Protein AF-A0A2D5TRL8-F1 (afdb_monomer)

Foldseek 3Di:
DQPDDDDDDDDQPAAAQWDQDPRPRDTDGADPPAQHRCRRPNPDHHPCVVVVHDRPDPPPD

Solvent-accessible surface area (backbone atoms only — not comparable to full-atom values): 4166 Å² total; per-residue (Å²): 130,90,85,80,83,82,91,76,87,78,69,85,87,59,76,50,50,68,44,68,38,89,87,80,64,48,77,43,59,40,46,96,92,44,76,18,33,43,53,55,75,42,96,56,70,47,67,39,55,76,71,75,42,73,58,72,65,80,80,81,126

Radius of gyration: 12.1 Å; Cα contacts (8 Å, |Δi|>4): 73; chains: 1; bounding box: 38×19×24 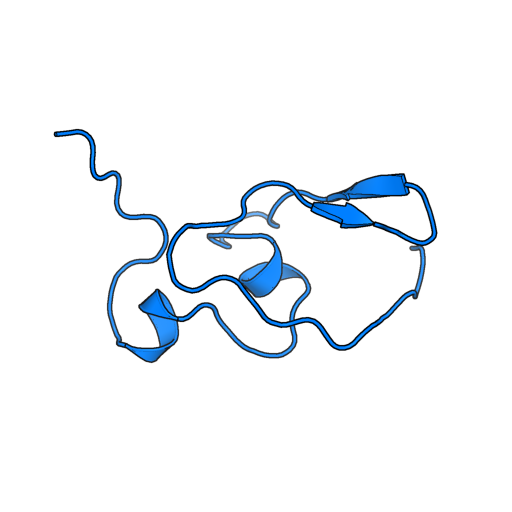Å

Sequence (61 aa):
ECGFSKVETMPTNACQWYYECESCKALLKPLKGDCCVYCSYGTVKCPPIQKGTTCCSKNEL

pLDDT: mean 84.84, std 13.09, range [37.59, 95.44]

Secondary structure (DSSP, 8-state):
-----------SSS----EE-TTT--EE-PPTT-SSHHHHH-SS--HHHHTTSPTT-----

Structure (mmCIF, N/CA/C/O backbone):
data_AF-A0A2D5TRL8-F1
#
_entry.id   AF-A0A2D5TRL8-F1
#
loop_
_atom_site.group_PDB
_atom_site.id
_atom_site.type_symbol
_atom_site.label_atom_id
_atom_site.label_alt_id
_atom_site.label_comp_id
_atom_site.label_asym_id
_atom_site.label_entity_id
_atom_site.label_seq_id
_atom_site.pdbx_PDB_ins_code
_atom_site.Cartn_x
_atom_site.Cartn_y
_atom_site.Cartn_z
_atom_site.occupancy
_atom_site.B_iso_or_equiv
_atom_site.auth_seq_id
_atom_site.auth_comp_id
_atom_site.auth_asym_id
_atom_site.auth_atom_id
_atom_site.pdbx_PDB_model_num
ATOM 1 N N . GLU A 1 1 ? -14.048 -5.689 8.259 1.00 68.88 1 GLU A N 1
ATOM 2 C CA . GLU A 1 1 ? -13.077 -4.876 7.488 1.00 68.88 1 GLU A CA 1
ATOM 3 C C . GLU A 1 1 ? -13.802 -3.665 6.905 1.00 68.88 1 GLU A C 1
ATOM 5 O O . GLU A 1 1 ? -15.005 -3.760 6.714 1.00 68.88 1 GLU A O 1
ATOM 10 N N . CYS A 1 2 ? -13.129 -2.529 6.682 1.00 89.75 2 CYS A N 1
ATOM 11 C CA . CYS A 1 2 ? -13.787 -1.259 6.315 1.00 89.75 2 CYS A CA 1
ATOM 12 C C . CYS A 1 2 ? -14.553 -1.306 4.977 1.00 89.75 2 CYS A C 1
ATOM 14 O O . CYS A 1 2 ? -15.532 -0.586 4.820 1.00 89.75 2 CYS A O 1
ATOM 16 N N . GLY A 1 3 ? -14.088 -2.097 4.001 1.00 90.06 3 GLY A N 1
ATOM 17 C CA . GLY A 1 3 ? -14.689 -2.187 2.661 1.00 90.06 3 GLY A CA 1
ATOM 18 C C . GLY A 1 3 ? -14.515 -0.944 1.773 1.00 90.06 3 GLY A C 1
ATOM 19 O O . GLY A 1 3 ? -14.974 -0.943 0.637 1.00 90.06 3 GLY A O 1
ATOM 20 N N . PHE A 1 4 ? -13.855 0.109 2.263 1.00 92.88 4 PHE A N 1
ATOM 21 C CA . PHE A 1 4 ? -13.593 1.326 1.499 1.00 92.88 4 PHE A CA 1
ATOM 22 C C . PHE A 1 4 ? -12.533 1.091 0.416 1.00 92.88 4 PHE A C 1
ATOM 24 O O . PHE A 1 4 ? -11.465 0.545 0.690 1.00 92.88 4 PHE A O 1
ATOM 31 N N . SER A 1 5 ? -12.808 1.573 -0.794 1.00 92.38 5 SER A N 1
ATOM 32 C CA . SER A 1 5 ? -11.878 1.571 -1.922 1.00 92.38 5 SER A CA 1
ATOM 33 C C . SER A 1 5 ? -11.906 2.922 -2.618 1.00 92.38 5 SER A C 1
ATOM 35 O O . SER A 1 5 ? -12.980 3.498 -2.801 1.00 92.38 5 SER A O 1
ATOM 37 N N . LYS A 1 6 ? -10.750 3.392 -3.078 1.00 92.75 6 LYS A N 1
ATOM 38 C CA . LYS A 1 6 ? -10.646 4.572 -3.936 1.00 92.75 6 LYS A CA 1
ATOM 39 C C . LYS A 1 6 ? -9.547 4.390 -4.973 1.00 92.75 6 LYS A C 1
ATOM 41 O O . LYS A 1 6 ? -8.653 3.562 -4.804 1.00 92.75 6 LYS A O 1
ATOM 46 N N . VAL A 1 7 ? -9.619 5.188 -6.031 1.00 93.69 7 VAL A N 1
ATOM 47 C CA . VAL A 1 7 ? -8.516 5.339 -6.981 1.00 93.69 7 VAL A CA 1
ATOM 48 C C . VAL A 1 7 ? -7.546 6.365 -6.410 1.00 93.69 7 VAL A C 1
ATOM 50 O O . VAL A 1 7 ? -7.955 7.449 -6.001 1.00 93.69 7 VAL A O 1
ATOM 53 N N . GLU A 1 8 ? -6.266 6.021 -6.378 1.00 88.94 8 GLU A N 1
ATOM 54 C CA . GLU A 1 8 ? -5.209 6.894 -5.881 1.00 88.94 8 GLU A CA 1
ATOM 55 C C . GLU A 1 8 ? -3.954 6.725 -6.734 1.00 88.94 8 GLU A C 1
ATOM 57 O O . GLU A 1 8 ? -3.648 5.630 -7.217 1.00 88.94 8 GLU A O 1
ATOM 62 N N . THR A 1 9 ? -3.226 7.822 -6.925 1.00 87.75 9 THR A N 1
ATOM 63 C CA . THR A 1 9 ? -1.944 7.795 -7.622 1.00 87.75 9 THR A CA 1
ATOM 64 C C . THR A 1 9 ? -0.877 7.280 -6.670 1.00 87.75 9 THR A C 1
ATOM 66 O O . THR A 1 9 ? -0.446 7.986 -5.762 1.00 87.75 9 THR A O 1
ATOM 69 N N . MET A 1 10 ? -0.437 6.044 -6.893 1.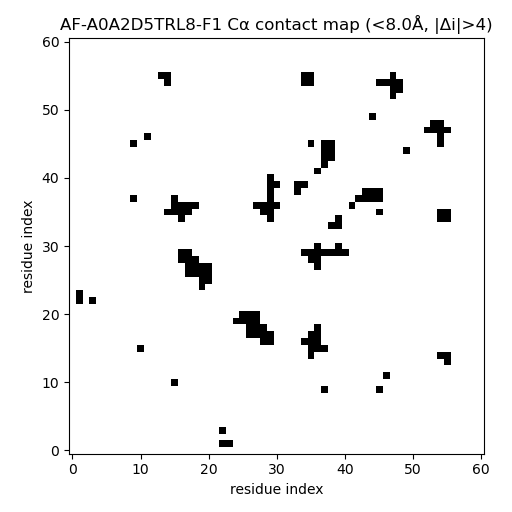00 85.50 10 MET A N 1
ATOM 70 C CA . MET A 1 10 ? 0.643 5.445 -6.119 1.00 85.50 10 MET A CA 1
ATOM 71 C C . MET A 1 10 ? 1.951 6.236 -6.319 1.00 85.50 10 MET A C 1
ATOM 73 O O . MET A 1 10 ? 2.391 6.395 -7.464 1.00 85.50 10 MET A O 1
ATOM 77 N N . PRO A 1 11 ? 2.607 6.702 -5.241 1.00 83.25 11 PRO A N 1
ATOM 78 C CA . PRO A 1 11 ? 3.875 7.408 -5.349 1.00 83.25 11 PRO A CA 1
ATOM 79 C C . PRO A 1 11 ? 4.954 6.495 -5.942 1.00 83.25 11 PRO A C 1
ATOM 81 O O . PRO A 1 11 ? 5.107 5.336 -5.557 1.00 83.25 11 PRO A O 1
ATOM 84 N N . THR A 1 12 ? 5.720 7.025 -6.895 1.00 80.00 12 THR A N 1
ATOM 85 C CA . THR A 1 12 ? 6.783 6.282 -7.594 1.00 80.00 12 THR A CA 1
ATOM 86 C C . THR A 1 12 ? 8.177 6.549 -7.036 1.00 80.00 12 THR A C 1
ATOM 88 O O . THR A 1 12 ? 9.135 5.907 -7.460 1.00 80.00 12 THR A O 1
ATOM 91 N N . ASN A 1 13 ? 8.306 7.516 -6.127 1.00 76.56 13 ASN A N 1
ATOM 92 C CA . ASN A 1 13 ? 9.571 7.984 -5.561 1.00 76.56 13 ASN A CA 1
ATOM 93 C C . ASN A 1 13 ? 9.931 7.324 -4.221 1.00 76.56 13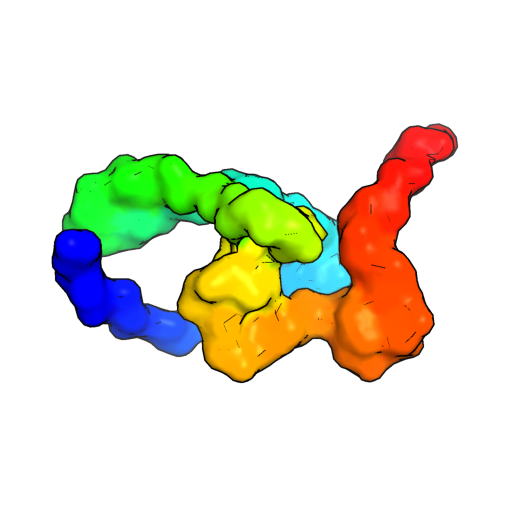 ASN A C 1
ATOM 95 O O . ASN A 1 13 ? 11.072 7.450 -3.787 1.00 76.56 13 ASN A O 1
ATOM 99 N N . ALA A 1 14 ? 8.995 6.637 -3.562 1.00 77.69 14 ALA A N 1
ATOM 100 C CA . ALA A 1 14 ? 9.235 5.993 -2.277 1.00 77.69 14 ALA A CA 1
ATOM 101 C C . ALA A 1 14 ? 8.285 4.815 -2.032 1.00 77.69 14 ALA A C 1
ATOM 103 O O . ALA A 1 14 ? 7.176 4.752 -2.563 1.00 77.69 14 ALA A O 1
ATOM 104 N N . CYS A 1 15 ? 8.717 3.891 -1.176 1.00 84.00 15 CYS A N 1
ATOM 105 C CA . CYS A 1 15 ? 7.857 2.837 -0.661 1.00 84.00 15 CYS A CA 1
ATOM 106 C C . CYS A 1 15 ? 6.935 3.360 0.439 1.00 84.00 15 CYS A C 1
ATOM 108 O O . CYS A 1 15 ? 7.400 3.817 1.482 1.00 84.00 15 CYS A O 1
ATOM 110 N N . GLN A 1 16 ? 5.626 3.199 0.254 1.00 87.38 16 GLN A N 1
ATOM 111 C CA . GLN A 1 16 ? 4.649 3.533 1.283 1.00 87.38 16 GLN A CA 1
ATOM 112 C C . GLN A 1 16 ? 4.382 2.327 2.188 1.00 87.38 16 GLN A C 1
ATOM 114 O O . GLN A 1 16 ? 3.634 1.411 1.842 1.00 87.38 16 GLN A O 1
ATOM 119 N N . TRP A 1 17 ? 5.035 2.308 3.349 1.00 90.06 17 TRP A N 1
ATOM 120 C CA . TRP A 1 17 ? 4.841 1.249 4.344 1.00 90.06 17 TRP A CA 1
ATOM 121 C C . TRP A 1 17 ? 3.594 1.468 5.201 1.00 90.06 17 TRP A C 1
ATOM 123 O O . TRP A 1 17 ? 2.963 0.513 5.637 1.00 90.06 17 TRP A O 1
ATOM 133 N N . TYR A 1 18 ? 3.222 2.724 5.425 1.00 92.38 18 TYR A N 1
ATOM 134 C CA . TYR A 1 18 ? 2.067 3.082 6.233 1.00 92.38 18 TYR A CA 1
ATOM 135 C C . TYR A 1 18 ? 1.061 3.859 5.402 1.00 92.38 18 TYR A C 1
ATOM 137 O O . TYR A 1 18 ? 1.427 4.720 4.598 1.00 92.38 18 TYR A O 1
ATOM 145 N N . TYR A 1 19 ? -0.210 3.558 5.620 1.00 92.69 19 TYR A N 1
ATOM 146 C CA . TYR A 1 19 ? -1.310 4.255 4.979 1.00 92.69 19 TYR A CA 1
ATOM 147 C C . TYR A 1 19 ? -2.443 4.438 5.969 1.00 92.69 19 TYR A C 1
ATOM 149 O O . TYR A 1 19 ? -2.937 3.462 6.526 1.00 92.69 19 TYR A O 1
ATOM 157 N N . GLU A 1 20 ? -2.858 5.678 6.191 1.00 94.56 20 GLU A N 1
ATOM 158 C CA . GLU A 1 20 ? -4.062 5.943 6.965 1.00 94.56 20 GLU A CA 1
ATOM 159 C C . GLU A 1 20 ? -5.276 5.832 6.045 1.00 94.56 20 GLU A C 1
ATOM 161 O O . GLU A 1 20 ? -5.409 6.574 5.073 1.00 94.56 20 GLU A O 1
ATOM 166 N N . CYS A 1 21 ? -6.178 4.901 6.347 1.00 93.75 21 CYS A N 1
ATOM 167 C CA . CYS A 1 21 ? -7.433 4.797 5.622 1.00 93.75 21 CYS A CA 1
ATOM 168 C C . CYS A 1 21 ? -8.253 6.076 5.814 1.00 93.75 21 CYS A C 1
ATOM 170 O O . CYS A 1 21 ? -8.639 6.411 6.930 1.00 93.75 21 CYS A O 1
ATOM 172 N N . GLU A 1 22 ? -8.597 6.760 4.726 1.00 93.19 22 GLU A N 1
ATOM 173 C CA . GLU A 1 22 ? -9.342 8.019 4.818 1.00 93.19 22 GLU A CA 1
ATOM 174 C C . GLU A 1 22 ? -10.746 7.859 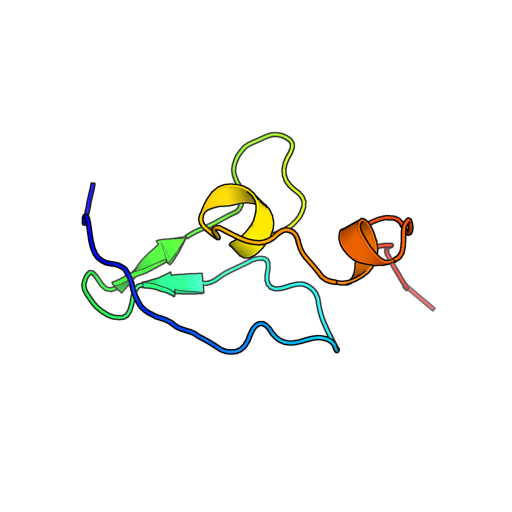5.415 1.00 93.19 22 GLU A C 1
ATOM 176 O O . GLU A 1 22 ? -11.227 8.797 6.053 1.00 93.19 22 GLU A O 1
ATOM 181 N N . SER A 1 23 ? -11.360 6.678 5.257 1.00 94.75 23 SER A N 1
ATOM 182 C CA . SER A 1 23 ? -12.713 6.370 5.734 1.00 94.75 23 SER A CA 1
ATOM 183 C C . SER A 1 23 ? -12.758 5.993 7.218 1.00 94.75 23 SER A C 1
ATOM 185 O O . SER A 1 23 ? -13.497 6.614 7.976 1.00 94.75 23 SER A O 1
ATOM 187 N N . CYS A 1 24 ? -11.965 5.009 7.657 1.00 95.06 24 CYS A N 1
ATOM 188 C CA . CYS A 1 24 ? -12.005 4.517 9.043 1.00 95.06 24 CYS A CA 1
ATOM 189 C C . CYS A 1 24 ? -10.823 4.959 9.912 1.00 95.06 24 CYS A C 1
ATOM 191 O O . CYS A 1 24 ? -1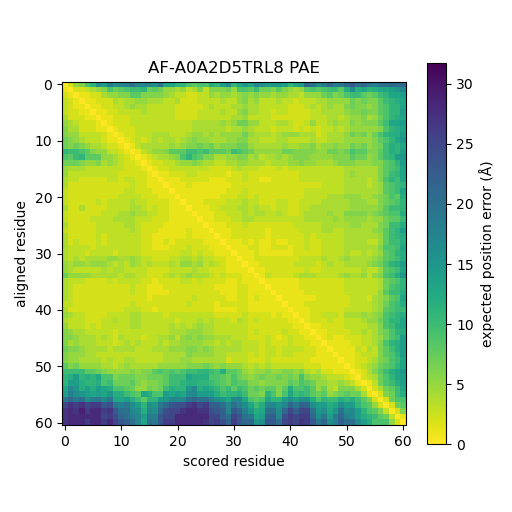0.749 4.564 11.073 1.00 95.06 24 CYS A O 1
ATOM 193 N N . LYS A 1 25 ? -9.883 5.735 9.360 1.00 94.81 25 LYS A N 1
ATOM 194 C CA . LYS A 1 25 ? -8.668 6.219 10.039 1.00 94.81 25 LYS A CA 1
ATOM 195 C C . LYS A 1 25 ? -7.750 5.117 10.574 1.00 94.81 25 LYS A C 1
ATOM 197 O O . LYS A 1 25 ? -6.857 5.373 11.373 1.00 94.81 25 LYS A O 1
ATOM 202 N N . ALA A 1 26 ? -7.934 3.877 10.119 1.00 94.69 26 ALA A N 1
ATOM 203 C CA . ALA A 1 26 ? -7.045 2.783 10.471 1.00 94.69 2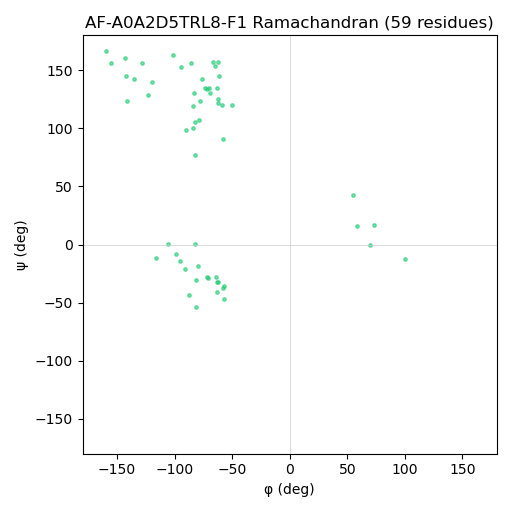6 ALA A CA 1
ATOM 204 C C . ALA A 1 26 ? -5.680 2.965 9.798 1.00 94.69 26 ALA A C 1
ATOM 206 O O . ALA A 1 26 ? -5.605 3.222 8.594 1.00 94.69 26 ALA A O 1
ATOM 207 N N . LEU A 1 27 ? -4.608 2.766 10.564 1.00 95.44 27 LEU A N 1
ATOM 208 C CA . LEU A 1 27 ? -3.249 2.759 10.038 1.00 95.44 27 LEU A CA 1
ATOM 209 C C . LEU A 1 27 ? -2.917 1.373 9.472 1.00 95.44 27 LEU A C 1
ATOM 211 O O . LEU A 1 27 ? -2.596 0.437 10.209 1.00 95.44 27 LEU A O 1
ATOM 215 N N . LEU A 1 28 ? -3.006 1.246 8.153 1.00 94.31 28 LEU A N 1
ATOM 216 C CA . LEU A 1 28 ? -2.701 0.029 7.415 1.00 94.31 28 LEU A CA 1
ATOM 217 C C . LEU A 1 28 ? -1.187 -0.175 7.310 1.00 94.31 28 LEU A C 1
ATOM 219 O O . LEU A 1 28 ? -0.419 0.774 7.127 1.00 94.31 28 LEU A O 1
ATOM 223 N N . LYS A 1 29 ? -0.778 -1.441 7.404 1.00 94.50 29 LYS A N 1
ATOM 224 C CA . LYS A 1 29 ? 0.598 -1.922 7.219 1.00 94.50 29 LYS A CA 1
ATOM 225 C C . LYS A 1 29 ? 0.582 -3.069 6.211 1.00 94.50 29 LYS A C 1
ATOM 227 O O . LYS A 1 29 ? -0.455 -3.719 6.095 1.00 94.50 29 LYS A O 1
ATOM 232 N N . PRO A 1 30 ? 1.688 -3.361 5.514 1.00 93.88 30 PRO A N 1
ATOM 233 C CA . PRO A 1 30 ? 1.716 -4.444 4.546 1.00 93.88 30 PRO A CA 1
ATOM 234 C C . PRO A 1 30 ? 1.435 -5.777 5.240 1.00 93.88 30 PRO A C 1
ATOM 236 O O . PRO A 1 30 ? 1.836 -6.001 6.388 1.00 93.88 30 PRO A O 1
ATOM 239 N N . LEU A 1 31 ? 0.750 -6.663 4.530 1.00 92.81 31 LEU A N 1
ATOM 240 C CA . LEU A 1 31 ? 0.559 -8.042 4.945 1.00 92.81 31 LEU A CA 1
ATOM 241 C C . LEU A 1 31 ? 1.902 -8.779 4.935 1.00 92.81 31 LEU A C 1
ATOM 243 O O . LEU A 1 31 ? 2.859 -8.403 4.254 1.00 92.81 31 LEU A O 1
ATOM 247 N N . LYS A 1 32 ? 1.983 -9.858 5.716 1.00 91.62 32 LYS A N 1
ATOM 248 C CA . LYS A 1 32 ? 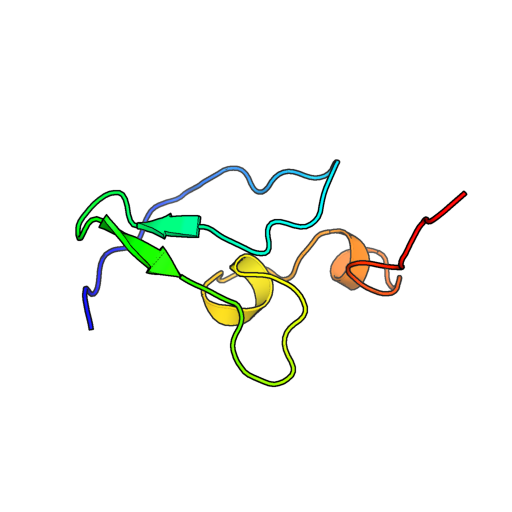3.202 -10.661 5.816 1.00 91.62 32 LYS A CA 1
ATOM 249 C C . LYS A 1 32 ? 3.588 -11.199 4.431 1.00 91.62 32 LYS A C 1
ATOM 251 O O . LYS A 1 32 ? 2.838 -11.969 3.845 1.00 91.62 32 LYS A O 1
ATOM 256 N N . GLY A 1 33 ? 4.782 -10.833 3.964 1.00 88.12 33 GLY A N 1
ATOM 257 C CA . GLY A 1 33 ? 5.318 -11.237 2.659 1.00 88.12 33 GLY A CA 1
ATOM 258 C C . GLY A 1 33 ? 5.197 -10.171 1.565 1.00 88.12 33 GLY A C 1
ATOM 259 O O . GLY A 1 33 ? 5.869 -10.295 0.544 1.00 88.12 33 GLY A O 1
ATOM 260 N N . ASP A 1 34 ? 4.426 -9.105 1.788 1.00 89.81 34 ASP A N 1
ATOM 261 C CA . ASP A 1 34 ? 4.350 -7.963 0.878 1.00 89.81 34 ASP A CA 1
ATOM 262 C C . ASP A 1 34 ? 5.310 -6.841 1.282 1.00 89.81 34 ASP A C 1
ATOM 264 O O . ASP A 1 34 ? 5.648 -6.652 2.450 1.00 89.81 34 ASP A O 1
ATOM 268 N N . CYS A 1 35 ? 5.728 -6.052 0.293 1.00 88.19 35 CYS A N 1
ATOM 269 C CA . CYS A 1 35 ? 6.722 -5.002 0.496 1.00 88.19 35 CYS A CA 1
ATOM 270 C C . CYS A 1 35 ? 6.146 -3.622 0.863 1.00 88.19 35 CYS A C 1
ATOM 272 O O . CYS A 1 35 ? 6.876 -2.773 1.362 1.00 88.19 35 CYS A O 1
ATOM 274 N N . CYS A 1 36 ? 4.874 -3.343 0.566 1.00 90.75 36 CYS A N 1
ATOM 275 C CA . CYS A 1 36 ? 4.242 -2.046 0.825 1.00 90.75 36 CYS A CA 1
ATOM 276 C C . CYS A 1 36 ? 2.713 -2.178 0.860 1.00 90.75 36 CYS A C 1
ATOM 278 O O . CYS A 1 36 ? 2.164 -3.181 0.398 1.00 90.75 36 CYS A O 1
ATOM 280 N N . VAL A 1 37 ? 2.015 -1.149 1.351 1.00 92.88 37 VAL A N 1
ATOM 281 C CA . VAL A 1 37 ? 0.541 -1.153 1.473 1.00 92.88 37 VAL A CA 1
ATOM 282 C C . VAL A 1 37 ? -0.162 -1.402 0.138 1.00 92.88 37 VAL A C 1
ATOM 284 O O . VAL A 1 37 ? -1.153 -2.119 0.092 1.00 92.88 37 VAL A O 1
ATOM 287 N N . TYR A 1 38 ? 0.382 -0.888 -0.966 1.00 91.88 38 TYR A N 1
ATOM 288 C CA . TYR A 1 38 ? -0.193 -1.088 -2.297 1.00 91.88 38 TYR A CA 1
ATOM 289 C C . TYR A 1 38 ? -0.022 -2.520 -2.806 1.00 91.88 38 TYR A C 1
ATOM 291 O O . TYR A 1 38 ? -0.865 -3.003 -3.551 1.00 91.88 38 TYR A O 1
ATOM 299 N N . CYS A 1 39 ? 1.026 -3.234 -2.388 1.00 91.62 39 CYS A N 1
ATOM 300 C CA . CYS A 1 39 ? 1.174 -4.644 -2.753 1.00 91.62 39 CYS A CA 1
ATOM 301 C C . CYS A 1 39 ? 0.174 -5.544 -2.027 1.00 91.62 39 CYS A C 1
ATOM 303 O O . CYS A 1 39 ? -0.202 -6.570 -2.598 1.00 91.62 39 CYS A O 1
ATOM 305 N N . SER A 1 40 ? -0.251 -5.131 -0.830 1.00 92.88 40 SER A N 1
ATOM 306 C CA . SER A 1 40 ? -1.208 -5.854 0.009 1.00 92.88 40 SER A CA 1
ATOM 307 C C . SER A 1 40 ? -2.664 -5.523 -0.277 1.00 92.88 40 SER A C 1
ATOM 309 O O . SER A 1 40 ? -3.494 -6.423 -0.314 1.00 92.88 40 SER A O 1
ATOM 311 N N . TYR A 1 41 ? -2.981 -4.241 -0.457 1.00 92.88 41 TYR A N 1
ATOM 312 C CA . TYR A 1 41 ? -4.361 -3.754 -0.555 1.00 92.88 41 TYR A CA 1
ATOM 313 C C . TYR A 1 41 ? -4.695 -3.147 -1.922 1.00 92.88 41 TYR A C 1
ATOM 315 O O . TYR A 1 41 ? -5.859 -2.877 -2.204 1.00 92.88 41 TYR A O 1
ATOM 323 N N . GLY A 1 42 ? -3.692 -2.901 -2.767 1.00 91.50 42 GLY A N 1
ATOM 324 C CA . GLY A 1 42 ? -3.879 -2.348 -4.103 1.00 91.50 42 GLY A CA 1
ATOM 325 C C . GLY A 1 42 ? -4.170 -3.422 -5.149 1.00 91.50 42 GLY A C 1
ATOM 326 O O . GLY A 1 42 ? -3.791 -4.584 -5.017 1.00 91.50 42 GLY A O 1
ATOM 327 N N . THR A 1 43 ? -4.812 -3.008 -6.239 1.00 91.12 43 THR A N 1
ATOM 328 C CA . THR A 1 43 ? -5.069 -3.865 -7.409 1.00 91.12 43 THR A CA 1
ATOM 329 C C . THR A 1 43 ? -3.850 -3.995 -8.323 1.00 91.12 43 THR A C 1
ATOM 331 O O . THR A 1 43 ? -3.765 -4.919 -9.129 1.00 91.12 43 THR A O 1
ATOM 334 N N . VAL A 1 44 ? -2.893 -3.075 -8.196 1.00 90.19 44 VAL A N 1
ATOM 335 C CA . VAL A 1 44 ? -1.703 -2.970 -9.037 1.00 90.19 44 VAL A CA 1
ATOM 336 C C . VAL A 1 44 ? -0.460 -3.037 -8.151 1.00 90.19 44 VAL A C 1
ATOM 338 O O . VAL A 1 44 ? -0.342 -2.298 -7.175 1.00 90.19 44 VAL A O 1
ATOM 341 N N . LYS A 1 45 ? 0.482 -3.927 -8.491 1.00 87.88 45 LYS A N 1
ATOM 342 C CA . LYS A 1 45 ? 1.753 -4.064 -7.762 1.00 87.88 45 LYS A CA 1
ATOM 343 C C . LYS A 1 45 ? 2.610 -2.803 -7.896 1.00 87.88 45 LYS A C 1
ATOM 345 O O . LYS A 1 45 ? 2.501 -2.066 -8.872 1.00 87.88 45 LYS A O 1
ATOM 350 N N . CYS A 1 46 ? 3.473 -2.566 -6.909 1.00 88.38 46 CYS A N 1
ATOM 351 C CA . CYS A 1 46 ? 4.269 -1.345 -6.832 1.00 88.38 46 CYS A CA 1
ATOM 352 C C . CYS A 1 46 ? 5.241 -1.178 -8.020 1.00 88.38 46 CYS A C 1
ATOM 354 O O . CYS A 1 46 ? 5.646 -2.173 -8.634 1.00 88.38 46 CYS A O 1
ATOM 356 N N . PRO A 1 47 ? 5.673 0.062 -8.330 1.00 85.50 47 PRO A N 1
ATOM 357 C CA . PRO A 1 47 ? 6.472 0.336 -9.522 1.00 85.50 47 PRO A CA 1
ATOM 358 C C . PRO A 1 47 ? 7.792 -0.451 -9.596 1.00 85.50 47 PRO A C 1
ATOM 360 O O . PRO A 1 47 ? 8.135 -0.888 -10.692 1.00 85.50 47 PRO A O 1
ATOM 363 N N . PRO A 1 48 ? 8.532 -0.695 -8.489 1.00 83.19 48 PRO A N 1
ATOM 364 C CA . PRO A 1 48 ? 9.710 -1.564 -8.521 1.00 83.19 48 PRO A CA 1
ATOM 365 C C . PRO A 1 48 ? 9.411 -2.982 -9.025 1.00 83.19 48 PRO A C 1
ATOM 367 O O . PRO A 1 48 ? 10.083 -3.457 -9.934 1.00 83.19 48 PRO A O 1
ATOM 370 N N . ILE A 1 49 ? 8.345 -3.621 -8.526 1.00 86.31 49 ILE A N 1
ATOM 371 C CA . ILE A 1 49 ? 7.959 -4.977 -8.954 1.00 86.31 49 ILE A CA 1
ATOM 372 C C . ILE A 1 49 ? 7.593 -4.988 -10.440 1.00 86.31 49 ILE A C 1
ATOM 374 O O . ILE A 1 49 ? 8.005 -5.887 -11.167 1.00 86.31 49 ILE A O 1
ATOM 378 N N . GLN A 1 50 ? 6.873 -3.968 -10.915 1.00 86.06 50 GLN A N 1
ATOM 379 C CA . GLN A 1 50 ? 6.533 -3.833 -12.337 1.00 86.06 50 GLN A CA 1
ATOM 380 C C . GLN A 1 50 ? 7.766 -3.657 -13.232 1.00 86.06 50 GLN A C 1
ATOM 382 O O . GLN A 1 50 ? 7.773 -4.116 -14.370 1.00 86.06 50 GLN A O 1
ATOM 387 N N . LYS A 1 51 ? 8.815 -3.007 -12.718 1.00 85.38 51 LYS A N 1
ATOM 388 C CA . LYS A 1 51 ? 10.105 -2.826 -13.398 1.00 85.38 51 LYS A CA 1
ATOM 389 C C . LYS A 1 51 ? 11.038 -4.036 -13.257 1.00 85.38 51 LYS A C 1
ATOM 391 O O . LYS A 1 51 ? 12.152 -3.989 -13.768 1.00 85.38 51 LYS A O 1
ATOM 396 N N . GLY A 1 52 ? 10.614 -5.094 -12.563 1.00 80.62 52 GLY A N 1
ATOM 397 C CA . GLY A 1 52 ? 11.434 -6.278 -12.301 1.00 80.62 52 GLY A CA 1
ATOM 398 C C . GLY A 1 52 ? 12.539 -6.059 -11.262 1.00 80.62 52 GLY A C 1
ATOM 399 O O . GLY A 1 52 ? 13.470 -6.856 -11.188 1.00 80.62 52 GLY A O 1
ATOM 400 N N . THR A 1 53 ? 12.463 -4.991 -10.464 1.00 78.81 53 THR A N 1
ATOM 401 C CA . THR A 1 53 ? 13.406 -4.717 -9.374 1.00 78.81 53 THR A CA 1
ATOM 402 C C . THR A 1 53 ? 12.812 -5.082 -8.015 1.00 78.81 53 THR A C 1
ATOM 404 O O . THR A 1 53 ? 11.603 -5.263 -7.849 1.00 78.81 53 THR A O 1
ATOM 407 N N . THR A 1 54 ? 13.671 -5.205 -7.004 1.00 76.06 54 THR A N 1
ATOM 408 C CA . THR A 1 54 ? 13.234 -5.453 -5.629 1.00 76.06 54 THR A CA 1
ATOM 409 C C . THR A 1 54 ? 12.531 -4.223 -5.056 1.00 76.06 54 THR A C 1
ATOM 411 O O . THR A 1 54 ? 13.024 -3.097 -5.123 1.00 76.06 54 THR A O 1
ATOM 414 N N . CYS A 1 55 ? 11.351 -4.437 -4.481 1.00 71.56 55 CYS A N 1
ATOM 415 C CA . CYS A 1 55 ? 10.594 -3.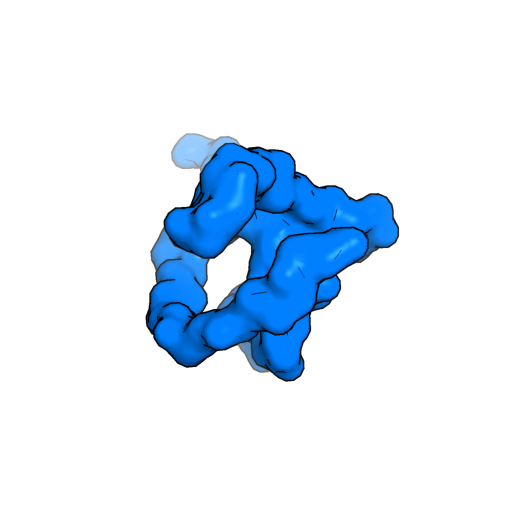400 -3.796 1.00 71.56 55 CYS A CA 1
ATOM 416 C C . CYS A 1 55 ? 11.238 -3.055 -2.451 1.00 71.56 55 CYS A C 1
ATOM 418 O O . CYS A 1 55 ? 11.589 -3.950 -1.686 1.00 71.56 55 CYS A O 1
ATOM 420 N N . CYS A 1 56 ? 11.357 -1.758 -2.162 1.00 66.69 56 CYS A N 1
ATOM 421 C CA . CYS A 1 56 ? 11.944 -1.241 -0.926 1.00 66.69 56 CYS A CA 1
ATOM 422 C C . CYS A 1 56 ? 13.360 -1.769 -0.669 1.00 66.69 56 CYS A C 1
ATOM 424 O O . CYS A 1 56 ? 13.705 -2.123 0.459 1.00 66.69 56 CYS A O 1
ATOM 426 N N . SER A 1 57 ? 14.187 -1.814 -1.720 1.00 59.25 57 SER A N 1
ATOM 427 C CA . SER A 1 57 ? 15.633 -1.940 -1.558 1.00 59.25 57 SER A CA 1
ATOM 428 C C . SER A 1 57 ? 16.078 -0.881 -0.558 1.00 59.25 57 SER A C 1
ATOM 430 O O . SER A 1 57 ? 15.836 0.307 -0.777 1.00 59.25 57 SER A O 1
ATOM 432 N N . LYS A 1 58 ? 16.668 -1.311 0.558 1.00 49.56 58 LYS A N 1
ATOM 433 C CA . LYS A 1 58 ? 17.329 -0.423 1.509 1.00 49.56 58 LYS A CA 1
ATOM 434 C C . LYS A 1 58 ? 18.429 0.331 0.759 1.00 49.56 58 LYS A C 1
ATOM 436 O O . LYS A 1 58 ? 19.546 -0.159 0.667 1.00 49.56 58 LYS A O 1
ATOM 441 N N . ASN A 1 59 ? 18.119 1.495 0.200 1.00 43.75 59 ASN A N 1
ATOM 442 C CA . ASN A 1 59 ? 19.141 2.491 -0.078 1.00 43.75 59 ASN A CA 1
ATOM 443 C C . ASN A 1 59 ? 19.370 3.238 1.235 1.00 43.75 59 ASN A C 1
ATOM 445 O O . ASN A 1 59 ? 18.842 4.322 1.454 1.00 43.75 59 ASN A O 1
ATOM 449 N N . GLU A 1 60 ? 20.106 2.588 2.133 1.00 46.59 60 GLU A N 1
ATOM 450 C CA . GLU A 1 60 ? 21.035 3.308 2.991 1.00 46.59 60 GLU A CA 1
ATOM 451 C C . GLU A 1 60 ? 22.296 3.513 2.152 1.00 46.59 60 GLU A C 1
ATOM 453 O O . GLU A 1 60 ? 23.029 2.559 1.887 1.00 46.59 60 GLU A O 1
ATOM 458 N N . LEU A 1 61 ? 22.499 4.743 1.688 1.00 37.59 61 LEU A N 1
ATOM 459 C CA . LEU A 1 61 ? 23.822 5.320 1.473 1.00 37.59 61 LEU A CA 1
ATOM 460 C C . LEU A 1 61 ? 23.734 6.825 1.708 1.00 37.59 61 LEU A C 1
ATOM 462 O O 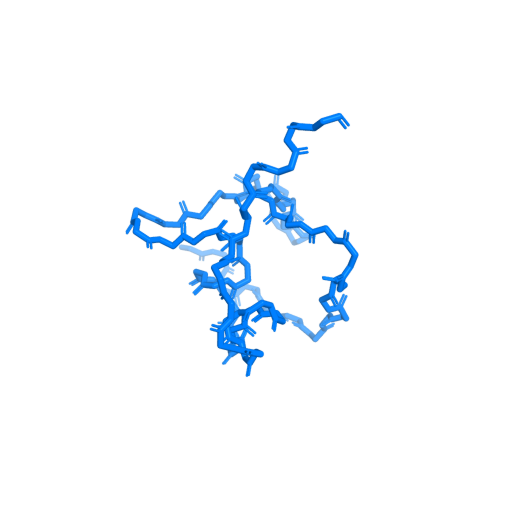. LEU A 1 61 ? 22.854 7.457 1.079 1.00 37.59 61 LEU A O 1
#

Mean predicted aligned error: 5.4 Å